Protein AF-A0A7J4UMU3-F1 (afdb_monomer)

Structure (mmCIF, N/CA/C/O backbone):
data_AF-A0A7J4UMU3-F1
#
_entry.id   AF-A0A7J4UMU3-F1
#
loop_
_atom_site.group_PDB
_atom_site.id
_atom_site.type_symbol
_atom_site.label_atom_id
_atom_site.label_alt_id
_atom_site.label_comp_id
_atom_site.label_asym_id
_atom_site.label_entity_id
_atom_site.label_seq_id
_atom_site.pdbx_PDB_ins_code
_atom_site.Cartn_x
_atom_site.Cartn_y
_atom_site.Cartn_z
_atom_site.occupancy
_atom_site.B_iso_or_equiv
_atom_site.auth_seq_id
_atom_site.auth_comp_id
_atom_site.auth_asym_id
_atom_site.auth_atom_id
_atom_site.pdbx_PDB_model_num
ATOM 1 N N . MET A 1 1 ? -19.064 -11.405 24.318 1.00 69.62 1 MET A N 1
ATOM 2 C CA . MET A 1 1 ? -18.378 -10.623 25.372 1.00 69.62 1 MET A CA 1
ATOM 3 C C . MET A 1 1 ? -19.331 -10.319 26.527 1.00 69.62 1 MET A C 1
ATOM 5 O O . MET A 1 1 ? -20.482 -9.971 26.271 1.00 69.62 1 MET A O 1
ATOM 9 N N . LYS A 1 2 ? -18.868 -10.465 27.775 1.00 83.75 2 LYS A N 1
ATOM 10 C CA . LYS A 1 2 ? -19.615 -10.130 29.003 1.00 83.75 2 LYS A CA 1
ATOM 11 C C . LYS A 1 2 ? -19.069 -8.830 29.600 1.00 83.75 2 LYS A C 1
ATOM 13 O O . LYS A 1 2 ? -17.893 -8.526 29.436 1.00 83.75 2 LYS A O 1
ATOM 18 N N . CYS A 1 3 ? -19.920 -8.050 30.262 1.00 80.50 3 CYS A N 1
ATOM 19 C CA . CYS A 1 3 ? -19.491 -6.831 30.944 1.00 80.50 3 CYS A CA 1
ATOM 20 C C . CYS A 1 3 ? -18.560 -7.176 32.122 1.00 80.50 3 CYS A C 1
ATOM 22 O O . CYS A 1 3 ? -18.975 -7.969 32.967 1.00 80.50 3 CYS A O 1
ATOM 24 N N . PRO A 1 4 ? -17.374 -6.553 32.246 1.00 81.81 4 PRO A N 1
ATOM 25 C CA . PRO A 1 4 ? -16.426 -6.862 33.321 1.00 81.81 4 PRO A CA 1
ATOM 26 C C . PRO A 1 4 ? -16.957 -6.504 34.717 1.00 81.81 4 PRO A C 1
ATOM 28 O O . PRO A 1 4 ? -16.519 -7.069 35.705 1.00 81.81 4 PRO A O 1
ATOM 31 N N . THR A 1 5 ? -17.922 -5.583 34.814 1.00 86.12 5 THR A N 1
ATOM 32 C CA . THR A 1 5 ? -18.481 -5.139 36.102 1.00 86.12 5 THR A CA 1
ATOM 33 C C . THR A 1 5 ? -19.654 -5.990 36.588 1.00 86.12 5 THR A C 1
ATOM 35 O O . THR A 1 5 ? -19.890 -6.071 37.783 1.00 86.12 5 THR A O 1
ATOM 38 N N . CYS A 1 6 ? -20.461 -6.557 35.688 1.00 86.81 6 CYS A N 1
ATOM 39 C CA . CYS A 1 6 ? -21.737 -7.176 36.086 1.00 86.81 6 CYS A CA 1
ATOM 40 C C . CYS A 1 6 ? -22.093 -8.453 35.319 1.00 86.81 6 CYS A C 1
ATOM 42 O O . CYS A 1 6 ? -23.231 -8.918 35.399 1.00 86.81 6 CYS A O 1
ATOM 44 N N . SER A 1 7 ? -21.164 -8.970 34.509 1.00 84.00 7 SER A N 1
ATOM 45 C CA . SER A 1 7 ? -21.321 -10.160 33.660 1.00 84.00 7 SER A CA 1
ATOM 46 C C . SER A 1 7 ? -22.496 -10.124 32.668 1.00 84.00 7 SER A C 1
ATOM 48 O O . SER A 1 7 ? -22.764 -11.112 31.984 1.00 84.00 7 SER A O 1
ATOM 50 N N . GLY A 1 8 ? -23.184 -8.984 32.536 1.00 83.25 8 GLY A N 1
ATOM 51 C CA . GLY A 1 8 ? -24.311 -8.789 31.626 1.00 83.25 8 GLY A CA 1
ATOM 52 C C . GLY A 1 8 ? -23.904 -8.756 30.149 1.00 83.25 8 GLY A C 1
ATOM 53 O O . GLY A 1 8 ? -22.738 -8.528 29.811 1.00 83.25 8 GLY A O 1
ATOM 54 N N . LYS A 1 9 ? -24.882 -8.949 29.253 1.00 84.69 9 LYS A N 1
ATOM 55 C CA . LYS A 1 9 ? -24.666 -8.896 27.798 1.00 84.69 9 LYS A CA 1
ATOM 56 C C . LYS A 1 9 ? -24.274 -7.479 27.351 1.00 84.69 9 LYS A C 1
ATOM 58 O O . LYS A 1 9 ? -24.815 -6.475 27.822 1.00 84.69 9 LYS A O 1
ATOM 63 N N . LEU A 1 10 ? -23.318 -7.410 26.429 1.00 83.06 10 LEU A N 1
ATOM 64 C CA . LEU A 1 10 ? -22.851 -6.178 25.797 1.00 83.06 10 LEU A CA 1
ATOM 65 C C . LEU A 1 10 ? -23.506 -6.024 24.417 1.00 83.06 10 LEU A C 1
ATOM 67 O O . LEU A 1 10 ? -23.497 -6.963 23.623 1.00 83.06 10 LEU A O 1
ATOM 71 N N . LYS A 1 11 ? -24.065 -4.842 24.125 1.00 82.62 11 LYS A N 1
ATOM 72 C CA . LYS A 1 11 ? -24.655 -4.494 22.822 1.00 82.62 11 LYS A CA 1
ATOM 73 C C . LYS A 1 11 ? -23.781 -3.449 22.125 1.00 82.62 11 LYS A C 1
ATOM 75 O O . LYS A 1 11 ? -23.462 -2.418 22.720 1.00 82.62 11 LYS A O 1
ATOM 80 N N . LYS A 1 12 ? -23.372 -3.718 20.880 1.00 77.50 12 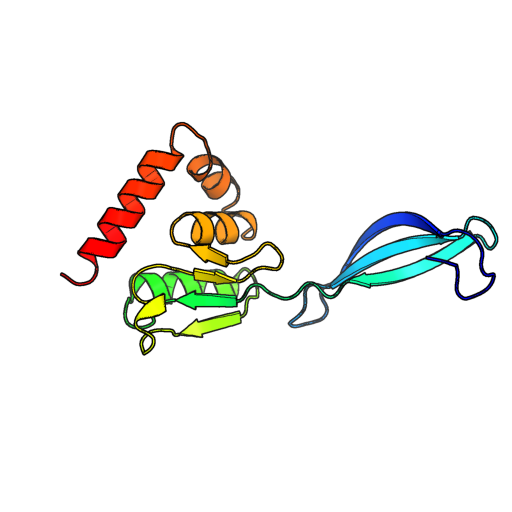LYS A N 1
ATOM 81 C CA . LYS A 1 12 ? -22.538 -2.810 20.072 1.00 77.50 12 LYS A CA 1
ATOM 82 C C . LYS A 1 12 ? -23.287 -1.498 19.834 1.00 77.50 12 LYS A C 1
ATOM 84 O O . LYS A 1 12 ? -24.439 -1.521 19.411 1.00 77.50 12 LYS A O 1
ATOM 89 N N . ARG A 1 13 ? -22.638 -0.373 20.138 1.00 79.25 13 ARG A N 1
ATOM 90 C CA . ARG A 1 13 ? -23.234 0.967 20.054 1.00 79.25 13 ARG A CA 1
ATOM 91 C C . ARG A 1 13 ? -22.664 1.791 18.900 1.00 79.25 13 ARG A C 1
ATOM 93 O O . ARG A 1 13 ? -23.394 2.575 18.314 1.00 79.25 13 ARG A O 1
ATOM 100 N N . GLY A 1 14 ? -21.390 1.595 18.557 1.00 69.50 14 GLY A N 1
ATOM 101 C CA . GLY A 1 14 ? -20.736 2.302 17.453 1.00 69.50 14 GLY A CA 1
ATOM 102 C C . GLY A 1 14 ? -19.217 2.132 17.446 1.00 69.50 14 GLY A C 1
ATOM 103 O O . GLY A 1 14 ? -18.642 1.598 18.399 1.00 69.50 14 GLY A O 1
ATOM 104 N N . VAL A 1 15 ? -18.577 2.588 16.369 1.00 59.81 15 VAL A N 1
ATOM 105 C CA . VAL A 1 15 ? -17.115 2.611 16.197 1.00 59.81 15 VAL A CA 1
ATOM 106 C C . VAL A 1 15 ? -16.630 4.052 16.348 1.00 59.81 15 VAL A C 1
ATOM 108 O O . VAL A 1 15 ? -17.176 4.947 15.708 1.00 59.81 15 VAL A O 1
ATOM 111 N N . ARG A 1 16 ? -15.622 4.283 17.193 1.00 60.41 16 ARG A N 1
ATOM 112 C CA . ARG A 1 16 ? -14.909 5.563 17.313 1.00 60.41 16 ARG A CA 1
ATOM 113 C C . ARG A 1 16 ? -13.460 5.379 16.868 1.00 60.41 16 ARG A C 1
ATOM 115 O O . ARG A 1 16 ? -12.861 4.346 17.149 1.00 60.41 16 ARG A O 1
ATOM 122 N N . TYR A 1 17 ? -12.905 6.360 16.170 1.00 52.84 17 TYR A N 1
ATOM 123 C CA . TYR A 1 17 ? -11.516 6.344 15.709 1.00 52.84 17 TYR A CA 1
ATOM 124 C C . TYR A 1 17 ? -10.666 7.166 16.677 1.00 52.84 17 TYR A C 1
ATOM 126 O O . TYR A 1 17 ? -11.081 8.264 17.040 1.00 52.84 17 TYR A O 1
ATOM 134 N N . SER A 1 18 ? -9.504 6.653 17.084 1.00 50.09 18 SER A N 1
ATOM 135 C CA . SER A 1 18 ? -8.490 7.458 17.767 1.00 50.09 18 SER A CA 1
ATOM 136 C C . SER A 1 18 ? -7.163 7.367 17.030 1.00 50.09 18 SER A C 1
ATOM 138 O O . SER A 1 18 ? -6.739 6.289 16.606 1.00 50.09 18 SER A O 1
ATOM 140 N N . LEU A 1 19 ? -6.510 8.513 16.898 1.00 45.97 19 LEU A N 1
ATOM 141 C CA . LEU A 1 19 ? -5.169 8.648 16.349 1.00 45.97 19 LEU A CA 1
ATOM 142 C C . LEU A 1 19 ? -4.182 8.662 17.521 1.00 45.97 19 LEU A C 1
ATOM 144 O O . LEU A 1 19 ? -3.853 9.723 18.039 1.00 45.97 19 LEU A O 1
ATOM 148 N N . TYR A 1 20 ? -3.734 7.488 17.967 1.00 41.91 20 TYR A N 1
ATOM 149 C CA . TYR A 1 20 ? -2.631 7.375 18.926 1.00 41.91 20 TYR A CA 1
ATOM 150 C C . TYR A 1 20 ? -1.357 6.973 18.171 1.00 41.91 20 TYR A C 1
ATOM 152 O O . TYR A 1 20 ? -1.071 5.789 17.993 1.00 41.91 20 TYR A O 1
ATOM 160 N N . GLY A 1 21 ? -0.590 7.963 17.704 1.00 46.38 21 GLY A N 1
ATOM 161 C CA . GLY A 1 21 ? 0.710 7.740 17.061 1.00 46.38 21 GLY A CA 1
ATOM 162 C C . GLY A 1 21 ? 0.669 6.787 15.856 1.00 46.38 21 GLY A C 1
ATOM 163 O O . GLY A 1 21 ? -0.255 6.827 15.046 1.00 46.38 21 GLY A O 1
ATOM 164 N N . VAL A 1 22 ? 1.688 5.926 15.742 1.00 36.94 22 VAL A N 1
ATOM 165 C CA . VAL A 1 22 ? 1.938 4.993 14.621 1.00 36.94 22 VAL A CA 1
ATOM 166 C C . VAL A 1 22 ? 0.827 3.928 14.451 1.00 36.94 22 VAL A C 1
ATOM 168 O O . VAL A 1 22 ? 0.889 3.128 13.531 1.00 36.94 22 VAL A O 1
ATOM 171 N N . TYR A 1 23 ? -0.223 3.894 15.281 1.00 42.47 23 TYR A N 1
ATOM 172 C CA . TYR A 1 23 ? -1.311 2.914 15.186 1.00 42.47 23 TYR A CA 1
ATOM 173 C C . TYR A 1 23 ? -2.679 3.588 15.000 1.00 42.47 23 TYR A C 1
ATOM 175 O O . TYR A 1 23 ? -3.140 4.365 15.835 1.00 42.47 23 TYR A O 1
ATOM 183 N N . PHE A 1 24 ? -3.386 3.230 13.921 1.00 50.62 24 PHE A N 1
ATOM 184 C CA . PHE A 1 24 ? -4.809 3.552 13.765 1.00 50.62 24 PHE A CA 1
ATOM 185 C C . PHE A 1 24 ? -5.634 2.645 14.693 1.00 50.62 24 PHE A C 1
ATOM 187 O O . PHE A 1 24 ? -5.936 1.498 14.357 1.00 50.62 24 PHE A O 1
ATOM 194 N N . GLY A 1 25 ? -5.997 3.154 15.871 1.00 50.03 25 GLY A N 1
ATOM 195 C CA . GLY A 1 25 ? -6.861 2.455 16.818 1.00 50.03 25 GLY A CA 1
ATOM 196 C C . GLY A 1 25 ? -8.336 2.722 16.525 1.00 50.03 25 GLY A C 1
ATOM 197 O O . GLY A 1 25 ? -8.790 3.867 16.555 1.00 50.03 25 GLY A O 1
ATOM 198 N N . THR A 1 26 ? -9.120 1.672 16.274 1.00 57.84 26 THR A N 1
ATOM 199 C CA . THR A 1 26 ? -10.587 1.774 16.344 1.00 57.84 26 THR A CA 1
ATOM 200 C C . THR A 1 26 ? -11.066 1.265 17.691 1.00 57.84 26 THR A C 1
ATOM 202 O O . THR A 1 26 ? -10.777 0.132 18.071 1.00 57.84 26 THR A O 1
ATOM 205 N N . TYR A 1 27 ? -11.843 2.091 18.381 1.00 64.81 27 TYR A N 1
ATOM 206 C CA . TYR A 1 27 ? -12.523 1.753 19.618 1.00 64.81 27 TYR A CA 1
ATOM 207 C C . TYR A 1 27 ? -13.929 1.291 19.267 1.00 64.81 27 TYR A C 1
ATOM 209 O O . TYR A 1 27 ? -14.764 2.067 18.787 1.00 64.81 27 TYR A O 1
ATOM 217 N N . LEU A 1 28 ? -14.211 0.018 19.513 1.00 73.44 28 LEU A N 1
ATOM 218 C CA . LEU A 1 28 ? -15.582 -0.469 19.507 1.00 73.44 28 LEU A CA 1
ATOM 219 C C . LEU A 1 28 ? -16.212 -0.121 20.851 1.00 73.44 28 LEU A C 1
ATOM 221 O O . LEU A 1 28 ? -15.741 -0.540 21.906 1.00 73.44 28 LEU A O 1
ATOM 225 N N . SER A 1 29 ? -17.276 0.677 20.807 1.00 76.81 29 SER A N 1
ATOM 226 C CA . SER A 1 29 ? -18.052 1.014 21.995 1.00 76.81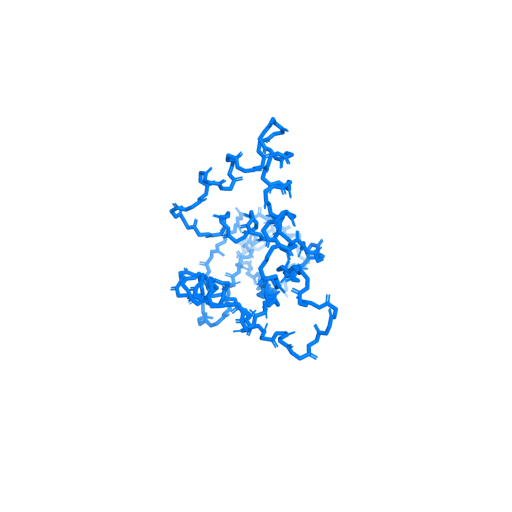 29 SER A CA 1
ATOM 227 C C . SER A 1 29 ? -19.203 0.028 22.160 1.00 76.81 29 SER A C 1
ATOM 229 O O . SER A 1 29 ? -20.022 -0.178 21.255 1.00 76.81 29 SER A O 1
ATOM 231 N N . PHE A 1 30 ? -19.282 -0.569 23.342 1.00 80.06 30 PHE A N 1
ATOM 232 C CA . PHE A 1 30 ? -20.352 -1.471 23.735 1.00 80.06 30 PHE A CA 1
ATOM 233 C C . PHE A 1 30 ? -21.080 -0.905 24.943 1.00 80.06 30 PHE A C 1
ATOM 235 O O . PHE A 1 30 ? -20.455 -0.390 25.863 1.00 80.06 30 PHE A O 1
ATOM 242 N N . LYS A 1 31 ? -22.408 -1.009 24.962 1.00 85.00 31 LYS A N 1
ATOM 243 C CA . LYS A 1 31 ? -23.218 -0.660 26.130 1.00 85.00 31 LYS A CA 1
ATOM 244 C C . LYS A 1 31 ? -23.681 -1.936 26.811 1.00 85.00 31 LYS A C 1
ATOM 246 O O . LYS A 1 31 ? -24.250 -2.812 26.158 1.00 85.00 31 LYS A O 1
ATOM 251 N N . CYS A 1 32 ? -23.464 -2.044 28.116 1.00 82.62 32 CYS A N 1
ATOM 252 C CA . CYS A 1 32 ? -24.042 -3.138 28.883 1.00 82.62 32 CYS A CA 1
ATOM 253 C C . CYS A 1 32 ? -25.558 -2.956 29.003 1.00 82.62 32 CYS A C 1
ATOM 255 O O . CYS A 1 32 ? -26.031 -1.867 29.329 1.00 82.62 32 CYS A O 1
ATOM 257 N N . THR A 1 33 ? -26.324 -4.023 28.775 1.00 86.12 33 THR A N 1
ATOM 258 C CA . THR A 1 33 ? -27.784 -3.994 28.936 1.00 86.12 33 THR A CA 1
ATOM 259 C C . THR A 1 33 ? -28.218 -3.944 30.402 1.00 86.12 33 THR A C 1
ATOM 261 O O . THR A 1 33 ? -29.309 -3.463 30.679 1.00 86.12 33 THR A O 1
ATOM 264 N N . LYS A 1 34 ? -27.360 -4.386 31.336 1.00 88.50 34 LYS A N 1
ATOM 265 C CA . LYS A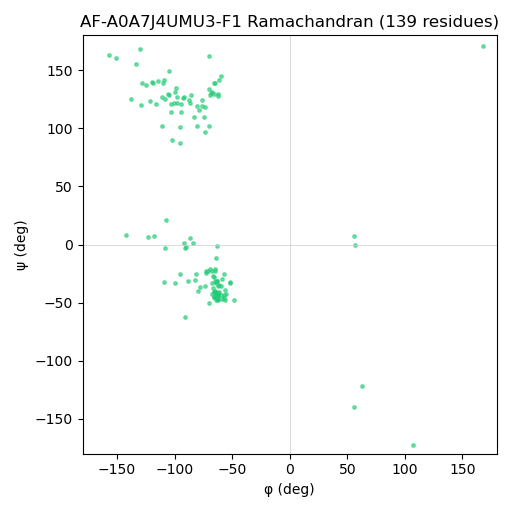 1 34 ? -27.647 -4.436 32.779 1.00 88.50 34 LYS A CA 1
ATOM 266 C C . LYS A 1 34 ? -27.217 -3.156 33.503 1.00 88.50 34 LYS A C 1
ATOM 268 O O . LYS A 1 34 ? -28.057 -2.426 34.004 1.00 88.50 34 LYS A O 1
ATOM 273 N N . CYS A 1 35 ? -25.922 -2.832 33.508 1.00 88.38 35 CYS A N 1
ATOM 274 C CA . CYS A 1 35 ? -25.401 -1.670 34.247 1.00 88.38 35 CYS A CA 1
ATOM 275 C C . CYS A 1 35 ? -25.336 -0.368 33.429 1.00 88.38 35 CYS A C 1
ATOM 277 O O . CYS A 1 35 ? -24.837 0.637 33.925 1.00 88.38 35 CYS A O 1
ATOM 279 N N . LYS A 1 36 ? -25.762 -0.381 32.156 1.00 84.94 36 LYS A N 1
ATOM 280 C CA . LYS A 1 36 ? -25.714 0.754 31.209 1.00 84.94 36 LYS A CA 1
ATOM 281 C C . LYS A 1 36 ? -24.324 1.382 30.966 1.00 84.94 36 LYS A C 1
ATOM 283 O O . LYS A 1 36 ? -24.240 2.273 30.118 1.00 84.94 36 LYS A O 1
ATOM 288 N N . LYS A 1 37 ? -23.247 0.899 31.611 1.00 85.00 37 LYS A N 1
ATOM 289 C CA . LYS A 1 37 ? -21.862 1.346 31.385 1.00 85.00 37 LYS A CA 1
ATOM 290 C C . LYS A 1 37 ? -21.435 1.117 29.936 1.00 85.00 37 LYS A C 1
ATOM 292 O O . LYS A 1 37 ? -21.837 0.136 29.301 1.00 85.00 37 LYS A O 1
ATOM 297 N N . ILE A 1 38 ? -20.616 2.038 29.434 1.00 80.44 38 ILE A N 1
ATOM 298 C CA . ILE A 1 38 ? -19.962 1.931 28.132 1.00 80.44 38 ILE A CA 1
ATOM 299 C C . ILE A 1 38 ? -18.598 1.282 28.356 1.00 80.44 38 ILE A C 1
ATOM 301 O O . ILE A 1 38 ? -17.819 1.750 29.181 1.00 80.44 38 ILE A O 1
ATOM 305 N N . THR A 1 39 ? -18.324 0.201 27.637 1.00 78.06 39 THR A N 1
ATOM 306 C CA . THR A 1 39 ? -17.014 -0.451 27.598 1.00 78.06 39 THR A CA 1
ATOM 307 C C . THR A 1 39 ? -16.404 -0.206 26.227 1.00 78.06 39 THR A C 1
ATOM 309 O O . THR A 1 39 ? -17.111 -0.255 25.215 1.00 78.06 39 THR A O 1
ATOM 312 N N . PHE A 1 40 ? -15.107 0.074 26.201 1.00 73.00 40 PHE A N 1
ATOM 313 C CA . PHE A 1 40 ? -14.353 0.279 24.975 1.00 73.00 40 PHE A CA 1
ATOM 314 C C . PHE A 1 40 ? -13.432 -0.913 24.761 1.00 73.00 40 PHE A C 1
ATOM 316 O O . PHE A 1 40 ? -12.653 -1.261 25.643 1.00 73.00 40 PHE A O 1
ATOM 323 N N . GLU A 1 41 ? -13.544 -1.541 23.601 1.00 71.75 41 GLU A N 1
ATOM 324 C CA . GLU A 1 41 ? -12.604 -2.563 23.165 1.00 71.75 41 GLU A CA 1
ATOM 325 C C . GLU A 1 41 ? -11.624 -1.925 22.182 1.00 71.75 41 GLU A C 1
ATOM 327 O O . GLU A 1 41 ? -12.033 -1.365 21.156 1.00 71.75 41 GLU A O 1
ATOM 332 N N . ASN A 1 42 ? -10.336 -1.994 22.519 1.00 63.81 42 ASN A N 1
ATOM 333 C CA . ASN A 1 42 ? -9.255 -1.606 21.626 1.00 63.81 42 ASN A CA 1
ATOM 334 C C . ASN A 1 42 ? -9.094 -2.679 20.560 1.00 63.81 42 ASN A C 1
ATOM 336 O O . ASN A 1 42 ? -8.600 -3.766 20.848 1.00 63.81 42 ASN A O 1
ATOM 340 N N . LYS A 1 43 ? -9.465 -2.362 19.320 1.00 59.94 43 LYS A N 1
ATOM 341 C CA . LYS A 1 43 ? -9.060 -3.174 18.180 1.00 59.94 43 LYS A CA 1
ATOM 342 C C . LYS A 1 43 ? -7.809 -2.545 17.577 1.00 59.94 43 LYS A C 1
ATOM 344 O O . LYS A 1 43 ? -7.896 -1.536 16.873 1.00 59.94 43 LYS A O 1
ATOM 349 N N . THR A 1 44 ? -6.652 -3.120 17.891 1.00 56.88 44 THR A N 1
ATOM 350 C CA . THR A 1 44 ? -5.388 -2.810 17.223 1.00 56.88 44 THR A CA 1
ATOM 351 C C . THR A 1 44 ? -5.462 -3.365 15.806 1.00 56.88 44 THR A C 1
ATOM 353 O O . THR A 1 44 ? -5.354 -4.569 15.593 1.00 56.88 44 THR A O 1
ATOM 356 N N . MET A 1 45 ? -5.710 -2.496 14.825 1.00 60.28 45 MET A N 1
ATOM 357 C CA . MET A 1 45 ? -5.573 -2.899 13.428 1.00 60.28 45 MET A CA 1
ATOM 358 C C . MET A 1 45 ? -4.085 -2.946 13.100 1.00 60.28 45 MET A C 1
ATOM 360 O O . MET A 1 45 ? -3.379 -1.951 13.299 1.00 60.28 45 MET A O 1
ATOM 364 N N . LYS A 1 46 ? -3.597 -4.089 12.611 1.00 67.19 46 LYS A N 1
ATOM 365 C CA . LYS A 1 46 ? -2.226 -4.156 12.096 1.00 67.19 46 LYS A CA 1
ATOM 366 C C . LYS A 1 46 ? -2.127 -3.204 10.908 1.00 67.19 46 LYS A C 1
ATOM 368 O O . LYS A 1 46 ? -2.963 -3.229 10.001 1.00 67.19 46 LYS A O 1
ATOM 373 N N . GLN A 1 47 ? -1.112 -2.343 10.921 1.00 72.62 47 GLN A N 1
ATOM 374 C CA . GLN A 1 47 ? -0.823 -1.515 9.759 1.00 72.62 47 GLN A CA 1
ATOM 375 C C . GLN A 1 47 ? -0.483 -2.418 8.572 1.00 72.62 47 GLN A C 1
ATOM 377 O O . GLN A 1 47 ? 0.178 -3.440 8.763 1.00 72.62 47 GLN A O 1
ATOM 382 N N . PRO A 1 48 ? -0.924 -2.066 7.357 1.00 86.25 48 PRO A N 1
ATOM 383 C CA . PRO A 1 48 ? -0.533 -2.818 6.182 1.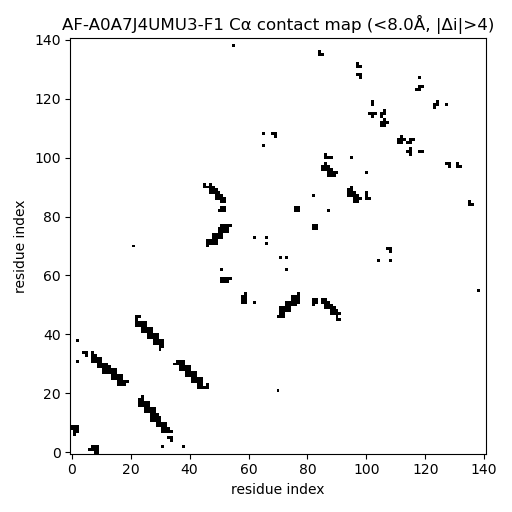00 86.25 48 PRO A CA 1
ATOM 384 C C . PRO A 1 48 ? 0.979 -2.684 5.959 1.00 86.25 48 PRO A C 1
ATOM 386 O O . PRO A 1 48 ? 1.528 -1.587 6.092 1.00 86.25 48 PRO A O 1
ATOM 389 N N . THR A 1 49 ? 1.633 -3.784 5.593 1.00 89.31 49 THR A N 1
ATOM 390 C CA . THR A 1 49 ? 3.048 -3.782 5.204 1.00 89.31 49 THR A CA 1
ATOM 391 C C . THR A 1 49 ? 3.138 -3.745 3.690 1.00 89.31 49 THR A C 1
ATOM 393 O O . THR A 1 49 ? 2.600 -4.616 3.012 1.00 89.31 49 THR A O 1
ATOM 396 N N . VAL A 1 50 ? 3.795 -2.729 3.147 1.00 90.19 50 VAL A N 1
ATOM 397 C CA . VAL A 1 50 ? 3.991 -2.519 1.715 1.00 90.19 50 VAL A CA 1
ATOM 398 C C . VAL A 1 50 ? 5.416 -2.915 1.356 1.00 90.19 50 VAL A C 1
ATOM 400 O O . VAL A 1 50 ? 6.365 -2.249 1.765 1.00 90.19 50 VAL A O 1
ATOM 403 N N . TYR A 1 51 ? 5.556 -3.967 0.560 1.00 90.44 51 TYR A N 1
ATOM 404 C CA . TYR A 1 51 ? 6.819 -4.387 -0.032 1.00 90.44 51 TYR A CA 1
ATOM 405 C C . TYR A 1 51 ? 6.929 -3.782 -1.426 1.00 90.44 51 TYR A C 1
ATOM 407 O O . TYR A 1 51 ? 6.064 -4.006 -2.283 1.00 90.44 51 TYR A O 1
ATOM 415 N N . TYR A 1 52 ? 7.974 -2.994 -1.640 1.00 88.25 52 TYR A N 1
ATOM 416 C CA . TYR A 1 52 ? 8.227 -2.306 -2.899 1.00 88.25 52 TYR A CA 1
ATOM 417 C C . TYR A 1 52 ? 9.683 -2.471 -3.316 1.00 88.25 52 TYR A C 1
ATOM 419 O O . TYR A 1 52 ? 10.566 -2.663 -2.486 1.00 88.25 52 TYR A O 1
ATOM 427 N N . ASP A 1 53 ? 9.937 -2.365 -4.615 1.00 87.38 53 ASP A N 1
ATOM 428 C CA . ASP A 1 53 ? 11.297 -2.358 -5.133 1.00 87.38 53 ASP A CA 1
ATOM 429 C C . ASP A 1 53 ? 11.901 -0.951 -5.035 1.00 87.38 53 ASP A C 1
ATOM 431 O O . ASP A 1 53 ? 11.490 -0.042 -5.764 1.00 87.38 53 ASP A O 1
ATOM 435 N N . GLY A 1 54 ? 12.876 -0.777 -4.141 1.00 82.88 54 GLY A N 1
ATOM 436 C CA . GLY A 1 54 ? 13.620 0.465 -3.957 1.00 82.88 54 GLY A CA 1
ATOM 437 C C . GLY A 1 54 ? 14.470 0.874 -5.160 1.00 82.88 54 GLY A C 1
ATOM 438 O O . GLY A 1 54 ? 14.743 2.063 -5.316 1.00 82.88 54 GLY A O 1
ATOM 439 N N . THR A 1 55 ? 14.825 -0.059 -6.054 1.00 84.38 55 THR A N 1
ATOM 440 C CA . THR A 1 55 ? 15.582 0.263 -7.280 1.00 84.38 55 THR A CA 1
ATOM 441 C C . THR A 1 55 ? 14.729 0.999 -8.317 1.00 84.38 55 THR A C 1
ATOM 443 O O . THR A 1 55 ? 15.241 1.772 -9.123 1.00 84.38 55 THR A O 1
ATOM 446 N N . CYS A 1 56 ? 13.403 0.828 -8.268 1.00 84.62 56 CYS A N 1
ATOM 447 C CA . CYS A 1 56 ? 12.466 1.538 -9.131 1.00 84.62 56 CYS A CA 1
ATOM 448 C C . CYS A 1 56 ? 12.202 2.946 -8.577 1.00 84.62 56 CYS A C 1
ATOM 450 O O . CYS A 1 56 ? 11.388 3.121 -7.668 1.00 84.62 56 CYS A O 1
ATOM 452 N N . THR A 1 57 ? 12.829 3.968 -9.165 1.00 82.75 57 THR A N 1
ATOM 453 C CA . THR A 1 57 ? 12.693 5.382 -8.754 1.00 82.75 57 THR A CA 1
ATOM 454 C C . THR A 1 57 ? 11.243 5.873 -8.758 1.00 82.75 57 THR A C 1
ATOM 456 O O . THR A 1 57 ? 10.816 6.580 -7.840 1.00 82.75 57 THR A O 1
ATOM 459 N N . MET A 1 58 ? 10.448 5.462 -9.752 1.00 83.06 58 MET A N 1
ATOM 460 C CA . MET A 1 58 ? 9.021 5.793 -9.819 1.00 83.06 58 MET A CA 1
ATOM 461 C C . MET A 1 58 ? 8.229 5.148 -8.678 1.00 83.06 58 MET A C 1
ATOM 463 O O . MET A 1 58 ? 7.360 5.786 -8.078 1.00 83.06 58 MET A O 1
ATOM 467 N N . CYS A 1 59 ? 8.541 3.892 -8.360 1.00 82.12 59 CYS A N 1
ATOM 468 C CA . CYS A 1 59 ? 7.865 3.122 -7.327 1.00 82.12 59 CYS A CA 1
ATOM 469 C C . CYS A 1 59 ? 8.206 3.674 -5.937 1.00 82.12 59 CYS A C 1
ATOM 471 O O . CYS A 1 59 ? 7.301 3.984 -5.161 1.00 82.12 59 CYS A O 1
ATOM 473 N N . SER A 1 60 ? 9.493 3.870 -5.642 1.00 86.00 60 SER A N 1
ATOM 474 C CA . SER A 1 60 ? 9.968 4.394 -4.358 1.00 86.00 60 SER A CA 1
ATOM 475 C C . SER A 1 60 ? 9.450 5.810 -4.092 1.00 86.00 60 SER A C 1
ATOM 477 O O . SER A 1 60 ? 8.945 6.092 -3.002 1.00 86.00 60 SER A O 1
ATOM 479 N N . SER A 1 61 ? 9.445 6.677 -5.109 1.00 87.12 61 SER A N 1
ATOM 480 C CA . SER A 1 61 ? 8.877 8.029 -5.015 1.00 87.12 61 SER A CA 1
ATOM 481 C C . SER A 1 61 ? 7.373 8.015 -4.732 1.00 87.12 61 SER A C 1
ATOM 483 O O . SER A 1 61 ? 6.891 8.773 -3.884 1.00 87.12 61 SER A O 1
ATOM 485 N N . ALA A 1 62 ? 6.618 7.142 -5.408 1.00 86.69 62 ALA A N 1
ATOM 486 C CA . ALA A 1 62 ? 5.182 6.998 -5.185 1.00 86.69 62 ALA A CA 1
ATOM 487 C C . ALA A 1 62 ? 4.879 6.499 -3.766 1.00 86.69 62 ALA A C 1
ATOM 489 O O . ALA A 1 62 ? 4.063 7.105 -3.071 1.00 86.69 62 ALA A O 1
ATOM 490 N N . ILE A 1 63 ? 5.573 5.453 -3.307 1.00 88.62 63 ILE A N 1
ATOM 491 C CA . ILE A 1 63 ? 5.396 4.891 -1.963 1.00 88.62 63 ILE A CA 1
ATOM 492 C C . ILE A 1 63 ? 5.771 5.904 -0.884 1.00 88.62 63 ILE A C 1
ATOM 494 O O . ILE A 1 63 ? 4.987 6.100 0.045 1.00 88.62 63 ILE A O 1
ATOM 498 N N . ARG A 1 64 ? 6.879 6.639 -1.039 1.00 87.81 64 ARG A N 1
ATOM 499 C CA . ARG A 1 64 ? 7.245 7.731 -0.125 1.00 87.81 64 ARG A CA 1
ATOM 500 C C . ARG A 1 64 ? 6.142 8.788 -0.048 1.00 87.81 64 ARG A C 1
ATOM 502 O O . ARG A 1 64 ? 5.741 9.179 1.044 1.00 87.81 64 ARG A O 1
ATOM 509 N N . LYS A 1 65 ? 5.595 9.206 -1.195 1.00 88.06 65 LYS A N 1
ATOM 510 C CA . LYS A 1 65 ? 4.491 10.181 -1.272 1.00 88.06 65 LYS A CA 1
ATOM 511 C C . LYS A 1 65 ? 3.174 9.653 -0.698 1.00 88.06 65 LYS A C 1
ATOM 513 O O . LYS A 1 65 ? 2.319 10.443 -0.303 1.00 88.06 65 LYS A O 1
ATOM 518 N N . TYR A 1 66 ? 2.959 8.343 -0.703 1.00 88.50 66 TYR A N 1
ATOM 519 C CA . TYR A 1 66 ? 1.783 7.740 -0.085 1.00 88.50 66 TYR A CA 1
ATOM 520 C C . TYR A 1 66 ? 1.955 7.616 1.426 1.00 88.50 66 TYR A C 1
ATOM 522 O O . TYR A 1 66 ? 1.012 7.932 2.145 1.00 88.50 66 TYR A O 1
ATOM 530 N N . ASN A 1 67 ? 3.150 7.257 1.902 1.00 86.38 67 ASN A N 1
ATOM 531 C CA . ASN A 1 67 ? 3.433 7.100 3.329 1.00 86.38 67 ASN A CA 1
ATOM 532 C C . ASN A 1 67 ? 3.338 8.431 4.098 1.00 86.38 67 ASN A C 1
ATOM 534 O O . ASN A 1 67 ? 2.963 8.460 5.263 1.00 86.38 67 ASN A O 1
ATOM 538 N N . THR A 1 68 ? 3.585 9.568 3.433 1.00 84.00 68 THR A N 1
ATOM 539 C CA . THR A 1 68 ? 3.340 10.893 4.035 1.00 84.00 68 THR A CA 1
ATOM 540 C C . THR A 1 68 ? 1.855 11.216 4.218 1.00 84.00 68 THR A C 1
ATOM 542 O O . THR A 1 68 ? 1.515 12.091 5.008 1.00 84.00 68 THR A O 1
ATOM 545 N N . LYS A 1 69 ? 0.958 10.546 3.483 1.00 84.50 69 LYS A N 1
ATOM 546 C CA . LYS A 1 69 ? -0.496 10.781 3.539 1.00 84.50 69 LYS A CA 1
ATOM 547 C C . LYS A 1 69 ? -1.227 9.771 4.407 1.00 84.50 69 LYS A C 1
ATOM 549 O O . LYS A 1 69 ? -2.266 10.097 4.973 1.00 84.50 69 LYS A O 1
ATOM 554 N N . ILE A 1 70 ? -0.736 8.539 4.433 1.00 82.50 70 ILE A N 1
ATOM 555 C CA . ILE A 1 70 ? -1.296 7.437 5.205 1.00 82.50 70 ILE A CA 1
ATOM 556 C C . ILE A 1 70 ? -0.139 6.661 5.841 1.00 82.50 70 ILE A C 1
ATOM 558 O O . ILE A 1 70 ? 0.739 6.223 5.105 1.00 82.50 70 ILE A O 1
ATOM 562 N N . PRO A 1 71 ? -0.122 6.462 7.167 1.00 78.62 71 PRO A N 1
ATOM 563 C CA . PRO A 1 71 ? 0.928 5.674 7.795 1.00 78.62 71 PRO A CA 1
ATOM 564 C C . PRO A 1 71 ? 0.779 4.195 7.410 1.00 78.62 71 PRO A C 1
ATOM 566 O O . PRO A 1 71 ? -0.309 3.617 7.520 1.00 78.62 71 PRO A O 1
ATOM 569 N N . PHE A 1 72 ? 1.866 3.596 6.928 1.00 84.69 72 PHE A N 1
ATOM 570 C CA . PHE A 1 72 ? 2.004 2.156 6.717 1.00 84.69 72 PHE A CA 1
ATOM 571 C C . PHE A 1 72 ? 3.471 1.729 6.853 1.00 84.69 72 PHE A C 1
ATOM 573 O O . PHE A 1 72 ? 4.387 2.543 6.726 1.00 84.69 72 PHE A O 1
ATOM 580 N N . ALA A 1 73 ? 3.715 0.438 7.087 1.00 86.00 73 ALA A N 1
ATOM 581 C CA . ALA A 1 73 ? 5.076 -0.091 7.133 1.00 86.00 73 ALA A CA 1
ATOM 582 C C . ALA A 1 73 ? 5.595 -0.273 5.699 1.00 86.00 73 ALA A C 1
ATOM 584 O O . ALA A 1 73 ? 5.031 -1.054 4.942 1.00 86.00 73 ALA A O 1
ATOM 585 N N . ALA A 1 74 ? 6.637 0.456 5.300 1.00 87.19 74 ALA A N 1
ATOM 586 C CA . ALA A 1 74 ? 7.237 0.344 3.970 1.00 87.19 74 ALA A CA 1
ATOM 587 C C . ALA A 1 74 ? 8.544 -0.457 4.052 1.00 87.19 74 ALA A C 1
ATOM 589 O O . ALA A 1 74 ? 9.466 -0.054 4.756 1.00 87.19 74 ALA A O 1
ATOM 590 N N . VAL A 1 75 ? 8.627 -1.570 3.325 1.00 88.50 75 VAL A N 1
ATOM 591 C CA . VAL A 1 75 ? 9.791 -2.464 3.298 1.00 88.50 75 VAL A CA 1
ATOM 592 C C . VAL A 1 75 ? 10.384 -2.458 1.896 1.00 88.50 75 VAL A C 1
ATOM 594 O O . VAL A 1 75 ? 9.700 -2.805 0.930 1.00 88.50 75 VAL A O 1
ATOM 597 N N . ASP A 1 76 ? 11.654 -2.066 1.787 1.00 87.00 76 ASP A N 1
ATOM 598 C CA . ASP A 1 76 ? 12.395 -2.206 0.536 1.00 87.00 76 ASP A CA 1
ATOM 599 C C . ASP A 1 76 ? 12.738 -3.681 0.312 1.00 87.00 76 ASP A C 1
ATOM 601 O O . ASP A 1 76 ? 13.440 -4.315 1.101 1.00 87.00 76 ASP A O 1
ATOM 605 N N . SER A 1 77 ? 12.217 -4.225 -0.780 1.00 84.81 77 SER A N 1
ATOM 606 C CA . SER A 1 77 ? 12.420 -5.600 -1.203 1.00 84.81 77 SER A CA 1
ATOM 607 C C . SER A 1 77 ? 13.339 -5.713 -2.423 1.00 84.81 77 SER A C 1
ATOM 609 O O . SER A 1 77 ? 13.306 -6.724 -3.122 1.00 84.81 77 SER A O 1
ATOM 611 N N . SER A 1 78 ? 14.167 -4.697 -2.682 1.00 80.62 78 SER A N 1
ATOM 612 C CA . SER A 1 78 ? 15.174 -4.662 -3.751 1.00 80.62 78 SER A CA 1
ATOM 613 C C . SER A 1 78 ? 16.106 -5.876 -3.751 1.00 80.62 78 SER A C 1
ATOM 615 O O . SER A 1 78 ? 16.506 -6.336 -4.813 1.00 80.62 78 SER A O 1
ATOM 617 N N . LYS A 1 79 ? 16.406 -6.449 -2.581 1.00 79.12 79 LYS A N 1
ATOM 618 C CA . LYS A 1 79 ? 17.243 -7.656 -2.427 1.00 79.12 79 LYS A CA 1
ATOM 619 C C . LYS A 1 79 ? 16.455 -8.973 -2.459 1.00 79.12 79 LYS A C 1
ATOM 621 O O . LYS A 1 79 ? 17.043 -10.045 -2.368 1.00 79.12 79 LYS A O 1
ATOM 626 N N . MET A 1 80 ? 15.127 -8.917 -2.568 1.00 79.94 80 MET A N 1
ATOM 627 C CA . MET A 1 80 ? 14.245 -10.084 -2.506 1.00 79.94 80 MET A CA 1
ATOM 628 C C . MET A 1 80 ? 13.625 -10.356 -3.878 1.00 79.94 80 MET A C 1
ATOM 630 O O . MET A 1 80 ? 12.631 -9.736 -4.261 1.00 79.94 80 MET A O 1
ATOM 634 N N . THR A 1 81 ? 14.153 -11.347 -4.595 1.00 73.56 81 THR A N 1
ATOM 635 C CA . THR A 1 81 ? 13.694 -11.734 -5.946 1.00 73.56 81 THR A CA 1
ATOM 636 C C . THR A 1 81 ? 12.185 -11.985 -6.035 1.00 73.56 81 THR A C 1
ATOM 638 O O . THR A 1 81 ? 11.548 -11.662 -7.040 1.00 73.56 81 THR A O 1
ATOM 641 N N . LYS A 1 82 ? 11.581 -12.496 -4.954 1.00 71.88 82 LYS A N 1
ATOM 642 C CA . LYS A 1 82 ? 10.139 -12.760 -4.845 1.00 71.88 82 LYS A CA 1
ATOM 643 C C . LYS A 1 82 ? 9.270 -11.501 -4.974 1.00 71.88 82 LYS A C 1
ATOM 645 O O . LYS A 1 82 ? 8.187 -11.575 -5.545 1.00 71.88 82 LYS A O 1
ATOM 650 N N . TYR A 1 83 ? 9.737 -10.356 -4.480 1.00 73.81 83 TYR A N 1
ATOM 651 C CA . TYR A 1 83 ? 8.944 -9.124 -4.378 1.00 73.81 83 TYR A CA 1
ATOM 652 C C . TYR A 1 83 ? 9.365 -8.041 -5.371 1.00 73.81 83 TYR A C 1
ATOM 654 O O . TYR A 1 83 ? 8.708 -7.012 -5.475 1.00 73.81 83 TYR A O 1
ATOM 662 N N . GLN A 1 84 ? 10.410 -8.283 -6.163 1.00 73.69 84 GLN A N 1
ATOM 663 C CA . GLN A 1 84 ? 10.809 -7.357 -7.215 1.00 73.69 84 GLN A CA 1
ATOM 664 C C . GLN A 1 84 ? 9.725 -7.248 -8.299 1.00 73.69 84 GLN A C 1
ATOM 666 O O . GLN A 1 84 ? 9.422 -6.161 -8.763 1.00 73.69 84 GLN A O 1
ATOM 671 N N . LYS A 1 85 ? 9.062 -8.331 -8.713 1.00 77.75 85 LYS A N 1
ATOM 672 C CA . LYS A 1 85 ? 8.210 -8.297 -9.923 1.00 77.75 85 LYS A CA 1
ATOM 673 C C . LYS A 1 85 ? 6.951 -7.424 -9.818 1.00 77.75 85 LYS A C 1
ATOM 675 O O . LYS A 1 85 ? 6.431 -7.007 -10.847 1.00 77.75 85 LYS A O 1
ATOM 680 N N . ALA A 1 86 ? 6.455 -7.152 -8.613 1.00 84.19 86 ALA A N 1
ATOM 681 C CA . ALA A 1 86 ? 5.243 -6.367 -8.407 1.00 84.19 86 ALA A CA 1
ATOM 682 C C . ALA A 1 86 ? 5.214 -5.739 -7.010 1.00 84.19 86 ALA A C 1
ATOM 684 O O . ALA A 1 86 ? 5.903 -6.180 -6.097 1.00 84.19 86 ALA A O 1
ATOM 685 N N . LEU A 1 87 ? 4.358 -4.738 -6.828 1.00 88.00 87 LEU A N 1
ATOM 686 C CA . LEU A 1 87 ? 4.045 -4.174 -5.521 1.00 88.00 87 LEU A CA 1
ATOM 687 C C . LEU A 1 87 ? 3.267 -5.206 -4.701 1.00 88.00 87 LEU A C 1
ATOM 689 O O . LEU A 1 87 ? 2.268 -5.730 -5.195 1.00 88.00 87 LEU A O 1
ATOM 693 N N . HIS A 1 88 ? 3.680 -5.463 -3.463 1.00 90.38 88 HIS A N 1
ATOM 694 C CA . HIS A 1 88 ? 2.948 -6.357 -2.568 1.00 90.38 88 HIS A CA 1
ATOM 695 C C . HIS A 1 88 ? 2.502 -5.604 -1.324 1.00 90.38 88 HIS A C 1
ATOM 697 O O . HIS A 1 88 ? 3.237 -4.783 -0.782 1.00 90.38 88 HIS A O 1
ATOM 703 N N . ILE A 1 89 ? 1.286 -5.883 -0.867 1.00 90.31 89 ILE A N 1
ATOM 704 C CA . ILE A 1 89 ? 0.771 -5.347 0.388 1.00 90.31 89 ILE A CA 1
ATOM 705 C C . ILE A 1 89 ? 0.218 -6.488 1.211 1.00 90.31 89 ILE A C 1
ATOM 707 O O . ILE A 1 89 ? -0.726 -7.161 0.801 1.00 90.31 89 ILE A O 1
ATOM 711 N N . GLU A 1 90 ? 0.782 -6.671 2.390 1.00 88.88 90 GLU A N 1
ATOM 712 C CA . GLU A 1 90 ? 0.254 -7.562 3.402 1.00 88.88 90 GLU A CA 1
ATOM 713 C C . GLU A 1 90 ? -0.763 -6.805 4.259 1.00 88.88 90 GLU A C 1
ATOM 715 O O . GLU A 1 90 ? -0.488 -5.736 4.805 1.00 88.88 90 GLU A O 1
ATOM 720 N N . THR A 1 91 ? -1.976 -7.344 4.333 1.00 85.69 91 THR A N 1
ATOM 721 C CA . THR A 1 91 ? -3.086 -6.794 5.118 1.00 85.69 91 THR A CA 1
ATOM 722 C C . THR A 1 91 ? -3.691 -7.893 5.987 1.00 85.69 91 THR A C 1
ATOM 724 O O . THR A 1 91 ? -3.466 -9.072 5.732 1.00 85.69 91 THR A O 1
ATOM 727 N N . GLU A 1 92 ? -4.555 -7.537 6.942 1.00 79.56 92 GLU A N 1
ATOM 728 C CA . GLU A 1 92 ? -5.347 -8.527 7.700 1.00 79.56 92 GLU A CA 1
ATOM 729 C C . GLU A 1 92 ? -6.207 -9.430 6.795 1.00 79.56 92 GLU A C 1
ATOM 731 O O . GLU A 1 92 ? -6.527 -10.552 7.165 1.00 79.56 92 GLU A O 1
ATOM 736 N N . SER A 1 93 ? -6.568 -8.950 5.598 1.00 77.81 93 SER A N 1
ATOM 737 C CA . SER A 1 93 ? -7.337 -9.709 4.602 1.00 77.81 93 SER A CA 1
ATOM 738 C C . SER A 1 93 ? -6.488 -10.623 3.708 1.00 77.81 93 SER A C 1
ATOM 740 O O . SER A 1 93 ? -7.028 -11.252 2.803 1.00 77.81 93 SER A O 1
ATOM 742 N N . GLY A 1 94 ? -5.171 -10.667 3.924 1.00 86.31 94 GLY A N 1
ATOM 743 C CA . GLY A 1 94 ? -4.212 -11.389 3.091 1.00 86.31 94 GLY A CA 1
ATOM 744 C C . GLY A 1 94 ? -3.341 -10.473 2.229 1.00 86.31 94 GLY A C 1
ATOM 745 O O . GLY A 1 94 ? -3.353 -9.241 2.362 1.00 86.31 94 GLY A O 1
ATOM 746 N N . MET A 1 95 ? -2.559 -11.097 1.348 1.00 88.62 95 MET A N 1
ATOM 747 C CA . MET A 1 95 ? -1.599 -10.427 0.473 1.00 88.62 95 MET A CA 1
ATOM 748 C C . MET A 1 95 ? -2.271 -9.943 -0.819 1.00 88.62 95 MET A C 1
ATOM 750 O O . MET A 1 95 ? -2.942 -10.705 -1.510 1.00 88.62 95 MET A O 1
ATOM 754 N N . LYS A 1 96 ? -2.076 -8.667 -1.156 1.00 91.44 96 LYS A N 1
ATOM 755 C CA . LYS A 1 96 ? -2.519 -8.044 -2.411 1.00 91.44 96 LYS A CA 1
ATOM 756 C C . LYS A 1 96 ? -1.313 -7.749 -3.289 1.00 91.44 96 LYS A C 1
ATOM 758 O O . LYS A 1 96 ? -0.281 -7.329 -2.773 1.00 91.44 96 LYS A O 1
ATOM 763 N N . ILE A 1 97 ? -1.453 -7.944 -4.600 1.00 90.69 97 ILE A N 1
ATOM 764 C CA . ILE A 1 97 ? -0.336 -7.878 -5.550 1.00 90.69 97 ILE A CA 1
ATOM 765 C C . ILE A 1 97 ? -0.680 -6.926 -6.701 1.00 90.69 97 ILE A C 1
ATOM 767 O O . ILE A 1 97 ? -1.805 -6.900 -7.198 1.00 90.69 97 ILE A O 1
ATOM 771 N N . GLY A 1 98 ? 0.294 -6.127 -7.126 1.00 90.31 98 GLY A N 1
ATOM 772 C CA . GLY A 1 98 ? 0.218 -5.274 -8.307 1.00 90.31 98 GLY A CA 1
ATOM 773 C C . GLY A 1 98 ? -0.862 -4.195 -8.231 1.00 90.31 98 GLY A C 1
ATOM 774 O O . GLY A 1 98 ? -0.861 -3.361 -7.322 1.00 90.31 98 GLY A O 1
ATOM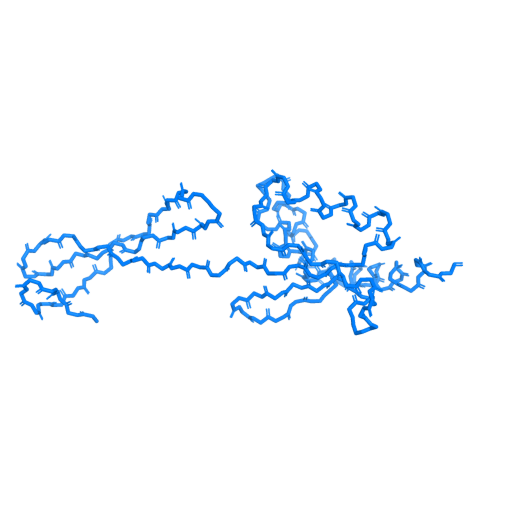 775 N N . ILE A 1 99 ? -1.791 -4.195 -9.193 1.00 91.25 99 ILE A N 1
ATOM 776 C CA . ILE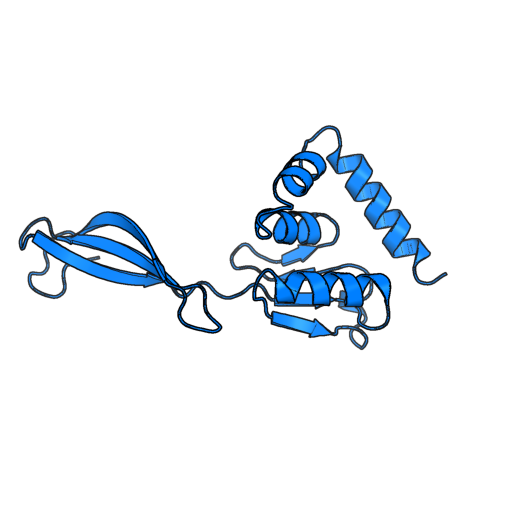 A 1 99 ? -2.869 -3.199 -9.239 1.00 91.25 99 ILE A CA 1
ATOM 777 C C . ILE A 1 99 ? -3.805 -3.301 -8.029 1.00 91.25 99 ILE A C 1
ATOM 779 O O . ILE A 1 99 ? -4.259 -2.277 -7.525 1.00 91.25 99 ILE A O 1
ATOM 783 N N . ASP A 1 100 ? -4.027 -4.500 -7.487 1.00 90.19 100 ASP A N 1
ATOM 784 C CA . ASP A 1 100 ? -4.888 -4.684 -6.314 1.00 90.19 100 ASP A CA 1
ATOM 785 C C . ASP A 1 100 ? -4.270 -4.052 -5.057 1.00 90.19 100 ASP A C 1
ATOM 787 O O . ASP A 1 100 ? -4.981 -3.516 -4.199 1.00 90.19 100 ASP A O 1
ATOM 791 N N . ALA A 1 101 ? -2.936 -4.061 -4.966 1.00 91.19 101 ALA A N 1
ATOM 792 C CA . ALA A 1 101 ? -2.187 -3.339 -3.944 1.00 91.19 101 ALA A CA 1
ATOM 793 C C . ALA A 1 101 ? -2.336 -1.813 -4.108 1.00 91.19 101 ALA A C 1
ATOM 795 O O . ALA A 1 101 ? -2.627 -1.106 -3.140 1.00 91.19 101 ALA A O 1
ATOM 796 N N . LEU A 1 102 ? -2.222 -1.293 -5.334 1.00 90.38 102 LEU A N 1
ATOM 797 C CA . LEU A 1 102 ? -2.424 0.136 -5.611 1.00 90.38 102 LEU A CA 1
ATOM 798 C C . LEU A 1 102 ? -3.854 0.595 -5.305 1.00 90.38 102 LEU A C 1
ATOM 800 O O . LEU A 1 102 ? -4.039 1.609 -4.632 1.00 90.38 102 LEU A O 1
ATOM 804 N N . ILE A 1 103 ? -4.863 -0.175 -5.722 1.00 90.94 103 ILE A N 1
ATOM 805 C CA . ILE A 1 103 ? -6.273 0.093 -5.415 1.00 90.94 103 ILE A CA 1
ATOM 806 C C . ILE A 1 103 ? -6.470 0.153 -3.898 1.00 90.94 103 ILE A C 1
ATOM 808 O O . ILE A 1 103 ? -7.125 1.071 -3.402 1.00 90.94 103 ILE A O 1
ATOM 812 N N . TYR A 1 104 ? -5.871 -0.770 -3.137 1.00 90.00 104 TYR A N 1
ATOM 813 C CA . TYR A 1 104 ? -5.941 -0.741 -1.676 1.00 90.00 104 TYR A CA 1
ATOM 814 C C . TYR A 1 104 ? -5.376 0.563 -1.087 1.00 90.00 104 TYR A C 1
ATOM 816 O O . TYR A 1 104 ? -6.048 1.198 -0.270 1.00 90.00 104 TYR A O 1
ATOM 824 N N . LEU A 1 105 ? -4.198 1.012 -1.538 1.00 88.38 105 LEU A N 1
ATOM 825 C CA . LEU A 1 105 ? -3.602 2.281 -1.097 1.00 88.38 105 LEU A CA 1
ATOM 826 C C . LEU A 1 105 ? -4.474 3.483 -1.470 1.00 88.38 105 LEU A C 1
ATOM 828 O O . LEU A 1 105 ? -4.761 4.336 -0.628 1.00 88.38 105 LEU A O 1
ATOM 832 N N . TRP A 1 106 ? -4.956 3.544 -2.711 1.00 89.69 106 TRP A N 1
ATOM 833 C CA . TRP A 1 106 ? -5.791 4.646 -3.190 1.00 89.69 106 TRP A CA 1
ATOM 834 C C . TRP A 1 106 ? -7.129 4.747 -2.451 1.00 89.69 106 TRP A C 1
ATOM 836 O O . TRP A 1 106 ? -7.604 5.858 -2.227 1.00 89.69 106 TRP A O 1
ATOM 846 N N . ARG A 1 107 ? -7.711 3.628 -1.990 1.00 87.81 107 ARG A N 1
ATOM 847 C CA . ARG A 1 107 ? -8.909 3.655 -1.124 1.00 87.81 107 ARG A CA 1
ATOM 848 C C . ARG A 1 107 ? -8.636 4.295 0.236 1.00 87.81 107 ARG A C 1
ATOM 850 O O . ARG A 1 107 ? -9.538 4.893 0.823 1.00 87.81 107 ARG A O 1
ATOM 857 N N . LYS A 1 108 ? -7.414 4.160 0.755 1.00 85.19 108 LYS A N 1
ATOM 858 C CA . LYS A 1 108 ? -7.018 4.719 2.055 1.00 85.19 108 LYS A CA 1
ATOM 859 C C . LYS A 1 108 ? -6.638 6.197 1.959 1.00 85.19 108 LYS A C 1
ATOM 861 O O . 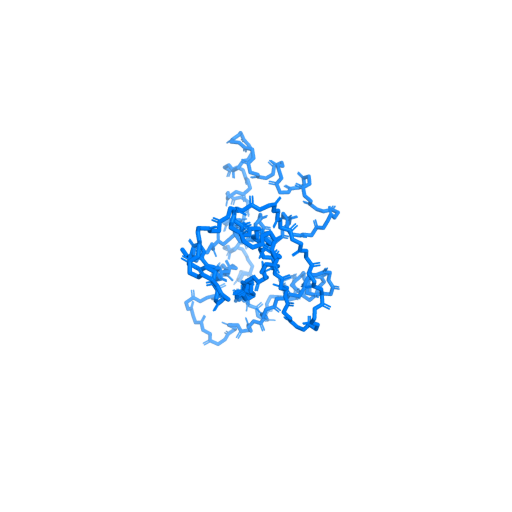LYS A 1 108 ? -6.905 6.941 2.898 1.00 85.19 108 LYS A O 1
ATOM 866 N N . ILE A 1 109 ? -6.104 6.645 0.824 1.00 85.19 109 ILE A N 1
ATOM 867 C CA . ILE A 1 109 ? -5.758 8.053 0.594 1.00 85.19 109 ILE A CA 1
ATOM 868 C C . ILE A 1 109 ? -7.038 8.867 0.307 1.00 85.19 109 ILE A C 1
ATOM 870 O O . ILE A 1 109 ? -7.693 8.616 -0.708 1.00 85.19 109 ILE A O 1
ATOM 874 N N . PRO A 1 110 ? -7.388 9.882 1.123 1.00 76.94 110 PRO A N 1
ATOM 875 C CA . PRO A 1 110 ? -8.668 10.592 1.015 1.00 76.94 110 PRO A CA 1
ATOM 876 C C . PRO A 1 110 ? -8.928 11.177 -0.384 1.00 76.94 110 PRO A C 1
ATOM 878 O O . PRO A 1 110 ? -9.997 10.961 -0.947 1.00 76.94 110 PRO A O 1
ATOM 881 N N . ASN A 1 111 ? -7.918 11.785 -1.014 1.00 82.94 111 ASN A N 1
ATOM 882 C CA . ASN A 1 111 ? -8.068 12.450 -2.319 1.00 82.94 111 ASN A CA 1
ATOM 883 C C . ASN A 1 111 ? -7.893 11.506 -3.530 1.00 82.94 111 ASN A C 1
ATOM 885 O O . ASN A 1 111 ? -7.827 11.967 -4.669 1.00 82.94 111 ASN A O 1
ATOM 889 N N . LYS A 1 112 ? -7.748 10.191 -3.312 1.00 84.25 112 LYS A N 1
ATOM 890 C CA . LYS A 1 112 ? -7.540 9.189 -4.380 1.00 84.25 112 LYS A CA 1
ATOM 891 C C . LYS A 1 112 ? -8.587 8.070 -4.379 1.00 84.25 112 LYS A C 1
ATOM 893 O O . LYS A 1 112 ? -8.499 7.156 -5.194 1.00 84.25 112 LYS A O 1
ATOM 898 N N . ARG A 1 113 ? -9.623 8.171 -3.541 1.00 86.12 113 ARG A N 1
ATOM 899 C CA . ARG A 1 113 ? -10.713 7.179 -3.466 1.00 86.12 113 ARG A CA 1
ATOM 900 C C . ARG A 1 113 ? -11.472 7.015 -4.781 1.00 86.12 113 ARG A C 1
ATOM 902 O O . ARG A 1 113 ? -11.862 5.902 -5.128 1.00 86.12 113 ARG A O 1
ATOM 909 N N . TRP A 1 114 ? -11.648 8.106 -5.523 1.00 89.19 114 TRP A N 1
ATOM 910 C CA . TRP A 1 114 ? -12.274 8.074 -6.844 1.00 89.19 114 TRP A CA 1
ATOM 911 C C . TRP A 1 114 ? -11.438 7.252 -7.834 1.00 89.19 114 TRP A C 1
ATOM 913 O O . TRP A 1 114 ? -11.988 6.426 -8.551 1.00 89.19 114 TRP A O 1
ATOM 923 N N . LEU A 1 115 ? -10.106 7.383 -7.790 1.00 88.00 115 LEU A N 1
ATOM 924 C CA . LEU A 1 115 ? -9.188 6.637 -8.651 1.00 88.00 115 LEU A CA 1
ATOM 925 C C . LEU A 1 115 ? -9.241 5.138 -8.345 1.00 88.00 115 LEU A C 1
ATOM 927 O O . LEU A 1 115 ? -9.273 4.322 -9.256 1.00 88.00 115 LEU A O 1
ATOM 931 N N . ALA A 1 116 ? -9.321 4.776 -7.061 1.00 89.12 116 ALA A N 1
ATOM 932 C CA . ALA A 1 116 ? -9.556 3.391 -6.670 1.00 89.12 116 ALA A CA 1
ATOM 933 C C . ALA A 1 116 ? -10.892 2.853 -7.192 1.00 89.12 116 ALA A C 1
ATOM 935 O O . ALA A 1 116 ? -10.965 1.704 -7.615 1.00 89.12 116 ALA A O 1
ATOM 936 N N . SER A 1 117 ? -11.945 3.668 -7.150 1.00 88.31 117 SER A N 1
ATOM 937 C CA . SER A 1 117 ? -13.276 3.273 -7.622 1.00 88.31 117 SER A CA 1
ATOM 938 C C . SER A 1 117 ? -13.282 3.085 -9.140 1.00 88.31 117 SER A C 1
ATOM 940 O O . SER A 1 117 ? -13.777 2.078 -9.627 1.00 88.31 117 SER A O 1
ATOM 942 N N . PHE A 1 118 ? -12.630 3.986 -9.875 1.00 90.50 118 PHE A N 1
ATOM 943 C CA . PHE A 1 118 ? -12.458 3.885 -11.322 1.00 90.50 118 PHE A CA 1
ATOM 944 C C . PHE A 1 118 ? -11.628 2.657 -11.723 1.00 90.50 118 PHE A C 1
ATOM 946 O O . PHE A 1 118 ? -12.039 1.877 -12.574 1.00 90.50 118 PHE A O 1
ATOM 953 N N . ALA A 1 119 ? -10.496 2.426 -11.051 1.00 87.56 119 ALA A N 1
ATOM 954 C CA . ALA A 1 119 ? -9.619 1.291 -11.336 1.00 87.56 119 ALA A CA 1
ATOM 955 C C . ALA A 1 119 ? -10.200 -0.068 -10.909 1.00 87.56 119 ALA A C 1
ATOM 957 O O . ALA A 1 119 ? -9.789 -1.094 -11.440 1.00 87.56 119 ALA A O 1
ATOM 958 N N . SER A 1 120 ? -11.141 -0.090 -9.960 1.00 88.88 120 SER A N 1
ATOM 959 C CA . SER A 1 120 ? -11.847 -1.311 -9.535 1.00 88.88 120 SER A CA 1
ATOM 960 C C . SER A 1 120 ? -13.139 -1.571 -10.306 1.00 88.88 120 SER A C 1
ATOM 962 O O . SER A 1 120 ? -13.779 -2.599 -10.090 1.00 88.88 120 SER A O 1
ATOM 964 N N . PHE A 1 121 ? -13.528 -0.669 -11.209 1.00 91.94 121 PHE A N 1
ATOM 965 C CA . PHE A 1 121 ? -14.720 -0.847 -12.021 1.00 91.94 121 PHE A CA 1
ATOM 966 C C . PHE A 1 121 ? -14.515 -2.017 -13.000 1.00 91.94 121 PHE A C 1
ATOM 968 O O . PHE A 1 121 ? -13.486 -2.045 -13.677 1.00 91.94 121 PHE A O 1
ATOM 975 N N . PRO A 1 122 ? -15.459 -2.970 -13.119 1.00 86.00 122 PRO A N 1
ATOM 976 C CA . PRO A 1 122 ? -15.245 -4.229 -13.842 1.00 86.00 122 PRO A CA 1
ATOM 977 C C . PRO A 1 122 ? -14.864 -4.038 -15.313 1.00 86.00 122 PRO A C 1
ATOM 979 O O . PRO A 1 122 ? -14.099 -4.833 -15.850 1.00 86.00 122 PRO A O 1
ATOM 982 N N . LEU A 1 123 ? -15.332 -2.957 -15.944 1.00 91.31 123 LEU A N 1
ATOM 983 C CA . LEU A 1 123 ? -14.995 -2.638 -17.330 1.00 91.31 123 LEU A CA 1
ATOM 984 C C . LEU A 1 123 ? -13.556 -2.116 -17.492 1.00 91.31 123 LEU A C 1
ATOM 986 O O . LEU A 1 123 ? -12.896 -2.432 -18.475 1.00 91.31 123 LEU A O 1
ATOM 990 N N . PHE A 1 124 ? -13.047 -1.348 -16.523 1.00 89.62 124 PHE A N 1
ATOM 991 C CA . PHE A 1 124 ? -11.715 -0.728 -16.590 1.00 89.62 124 PHE A CA 1
ATOM 992 C C . PHE A 1 124 ? -10.627 -1.553 -15.899 1.00 89.62 124 PHE A C 1
ATOM 994 O O . PHE A 1 124 ? -9.455 -1.468 -16.264 1.00 89.62 124 PHE A O 1
ATOM 1001 N N . TYR A 1 125 ? -10.997 -2.380 -14.924 1.00 90.94 125 TYR A N 1
ATOM 1002 C CA . TYR A 1 125 ? -10.092 -3.260 -14.194 1.00 90.94 125 TYR A CA 1
ATOM 1003 C C . TYR A 1 125 ? -9.149 -4.083 -15.094 1.00 90.94 125 TYR A C 1
ATOM 1005 O O . TYR A 1 125 ? -7.941 -4.059 -14.831 1.00 90.94 125 TYR A O 1
ATOM 1013 N N . PRO A 1 126 ? -9.609 -4.765 -16.169 1.00 90.56 126 PRO A N 1
ATOM 1014 C CA . PRO A 1 126 ? -8.701 -5.518 -17.034 1.00 90.56 126 PRO A CA 1
ATOM 1015 C C . PRO A 1 126 ? -7.667 -4.619 -17.724 1.00 90.56 126 PRO A C 1
ATOM 1017 O O . PRO A 1 126 ? -6.505 -5.012 -17.824 1.00 90.56 126 PRO A O 1
ATOM 1020 N N . PHE A 1 127 ? -8.037 -3.394 -18.114 1.00 91.69 127 PHE A N 1
ATOM 1021 C CA . PHE A 1 127 ? -7.107 -2.428 -18.708 1.00 91.69 127 PHE A CA 1
ATOM 1022 C C . PHE A 1 127 ? -6.027 -1.997 -17.716 1.00 91.69 127 PHE A C 1
ATOM 1024 O O . PHE A 1 127 ? -4.845 -1.998 -18.053 1.00 91.69 127 PHE A O 1
ATOM 1031 N N . PHE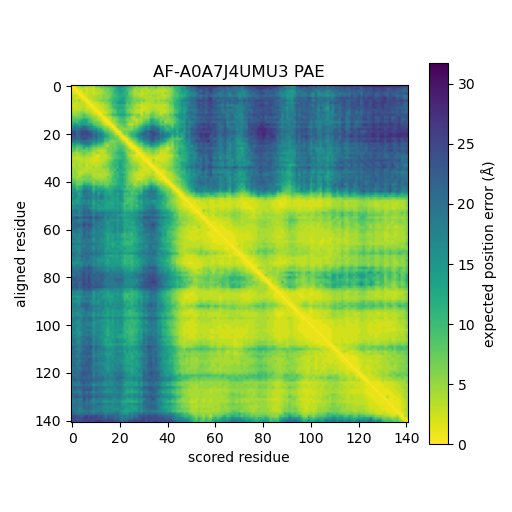 A 1 128 ? -6.399 -1.691 -16.470 1.00 90.75 128 PHE A N 1
ATOM 1032 C CA . PHE A 1 128 ? -5.424 -1.338 -15.433 1.00 90.75 128 PHE A CA 1
ATOM 1033 C C . PHE A 1 128 ? -4.522 -2.511 -15.054 1.00 90.75 128 PHE A C 1
ATOM 1035 O O . PHE A 1 128 ? -3.326 -2.324 -14.828 1.00 90.75 128 PHE A O 1
ATOM 1042 N N . LYS A 1 129 ? -5.072 -3.726 -15.007 1.00 91.12 129 LYS A N 1
ATOM 1043 C CA . LYS A 1 129 ? -4.304 -4.944 -14.744 1.00 91.12 129 LYS A CA 1
ATOM 1044 C C . LYS A 1 129 ? -3.290 -5.214 -15.856 1.00 91.12 129 LYS A C 1
ATOM 1046 O O . LYS A 1 129 ? -2.127 -5.479 -15.556 1.00 91.12 129 LYS A O 1
ATOM 1051 N N . LEU A 1 130 ? -3.706 -5.093 -17.117 1.00 91.75 130 LEU A N 1
ATOM 1052 C CA . LEU A 1 130 ? -2.827 -5.255 -18.274 1.00 91.75 130 LEU A CA 1
ATOM 1053 C C . LEU A 1 130 ? -1.765 -4.150 -18.331 1.00 91.75 130 LEU A C 1
ATOM 1055 O O . LEU A 1 130 ? -0.585 -4.450 -18.492 1.00 91.75 130 LEU A O 1
ATOM 1059 N N . GLY A 1 131 ? -2.156 -2.892 -18.120 1.00 90.06 131 GLY A N 1
ATOM 1060 C CA . GLY A 1 131 ? -1.233 -1.758 -18.067 1.00 90.06 131 GLY A CA 1
ATOM 1061 C C . GLY A 1 131 ? -0.186 -1.912 -16.964 1.00 90.06 131 GLY A C 1
ATOM 1062 O O . GLY A 1 131 ? 1.001 -1.711 -17.209 1.00 9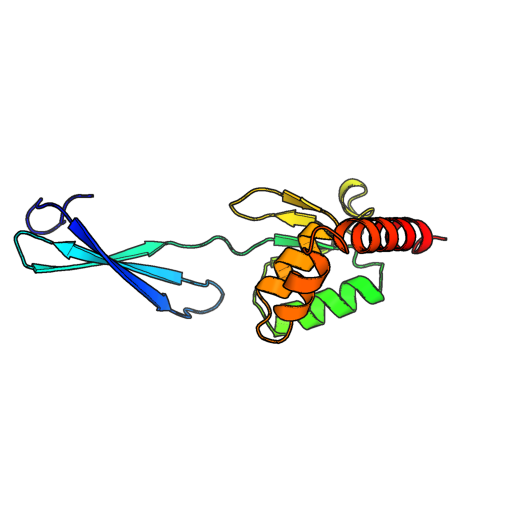0.06 131 GLY A O 1
ATOM 1063 N N . TYR A 1 132 ? -0.597 -2.358 -15.772 1.00 88.62 132 TYR A N 1
ATOM 1064 C CA . TYR A 1 132 ? 0.336 -2.659 -14.686 1.00 88.62 132 TYR A CA 1
ATOM 1065 C C . TYR A 1 132 ? 1.286 -3.805 -15.048 1.00 88.62 132 TYR A C 1
ATOM 1067 O O . TYR A 1 132 ? 2.482 -3.717 -14.784 1.00 88.62 132 TYR A O 1
ATOM 1075 N N . TYR A 1 133 ? 0.774 -4.873 -15.662 1.00 88.56 133 TYR A N 1
ATOM 1076 C CA . TYR A 1 133 ? 1.588 -6.010 -16.088 1.00 88.56 133 TYR A CA 1
ATOM 1077 C C . TYR A 1 133 ? 2.643 -5.607 -17.130 1.00 88.56 133 TYR A C 1
ATOM 1079 O O . TYR A 1 133 ? 3.810 -5.982 -17.004 1.00 88.56 133 TYR A O 1
ATOM 1087 N N . LEU A 1 134 ? 2.256 -4.800 -18.122 1.00 88.69 134 LEU A N 1
ATOM 1088 C CA . LEU A 1 134 ? 3.168 -4.252 -19.126 1.00 88.69 134 LEU A CA 1
ATOM 1089 C C . LEU A 1 134 ? 4.226 -3.355 -18.482 1.00 88.69 134 LEU A C 1
ATOM 1091 O O . LEU A 1 134 ? 5.413 -3.552 -18.726 1.00 88.69 134 LEU A O 1
ATOM 1095 N N . PHE A 1 135 ? 3.819 -2.436 -17.604 1.00 87.06 135 PHE A N 1
ATOM 1096 C CA . PHE A 1 135 ? 4.743 -1.592 -16.846 1.00 87.06 135 PHE A CA 1
ATOM 1097 C C . PHE A 1 135 ? 5.747 -2.425 -16.036 1.00 87.06 135 PHE A C 1
ATOM 1099 O O . PHE A 1 135 ? 6.953 -2.200 -16.113 1.00 87.06 135 PHE A O 1
ATOM 1106 N N . ALA A 1 136 ? 5.269 -3.433 -15.301 1.00 85.69 136 ALA A N 1
ATOM 1107 C CA . ALA A 1 136 ? 6.111 -4.310 -14.492 1.00 85.69 136 ALA A CA 1
ATOM 1108 C C . ALA A 1 136 ? 7.113 -5.119 -15.331 1.00 85.69 136 ALA A C 1
ATOM 1110 O O . ALA A 1 136 ? 8.211 -5.406 -14.857 1.00 85.69 136 ALA A O 1
ATOM 1111 N N . ARG A 1 137 ? 6.754 -5.468 -16.573 1.00 84.81 137 ARG A N 1
ATOM 1112 C CA . ARG A 1 137 ? 7.644 -6.147 -17.523 1.00 84.81 137 ARG A CA 1
ATOM 1113 C C . ARG A 1 137 ? 8.648 -5.188 -18.172 1.00 84.81 137 ARG A C 1
ATOM 1115 O O . ARG A 1 137 ? 9.780 -5.593 -18.409 1.00 84.81 137 ARG A O 1
ATOM 1122 N N . LEU A 1 138 ? 8.245 -3.951 -18.463 1.00 84.50 138 LEU A N 1
ATOM 1123 C CA . LEU A 1 138 ? 9.081 -2.962 -19.153 1.00 84.50 138 LEU A CA 1
ATOM 1124 C C . LEU A 1 138 ? 10.064 -2.238 -18.231 1.00 84.50 138 LEU A C 1
ATOM 1126 O O . LEU A 1 138 ? 11.100 -1.804 -18.703 1.00 84.50 138 LEU A O 1
ATOM 1130 N N . ARG A 1 139 ? 9.795 -2.133 -16.926 1.00 75.81 139 ARG A N 1
ATOM 1131 C CA . ARG A 1 139 ? 10.632 -1.342 -16.000 1.00 75.81 139 ARG A CA 1
ATOM 1132 C C . ARG A 1 139 ? 12.078 -1.831 -15.805 1.00 75.81 139 ARG A C 1
ATOM 1134 O O . ARG A 1 139 ? 12.836 -1.152 -15.126 1.00 75.81 139 ARG A O 1
ATOM 1141 N N . HIS A 1 140 ? 12.399 -3.033 -16.284 1.00 63.78 140 HIS A N 1
ATOM 1142 C CA . HIS A 1 140 ? 13.719 -3.679 -16.186 1.00 63.78 140 HIS A CA 1
ATOM 1143 C C . HIS A 1 140 ? 14.350 -3.946 -17.562 1.00 63.78 140 HIS A C 1
ATOM 1145 O O . HIS A 1 140 ? 15.344 -4.663 -17.645 1.00 63.78 140 HIS A O 1
ATOM 1151 N N . ARG A 1 141 ? 13.733 -3.443 -18.636 1.00 56.47 141 ARG A N 1
ATOM 1152 C CA . ARG A 1 141 ? 14.333 -3.384 -19.971 1.00 56.47 141 ARG A CA 1
ATOM 1153 C C . ARG A 1 141 ? 14.959 -2.016 -20.165 1.00 56.47 141 ARG A C 1
ATOM 1155 O O . ARG A 1 141 ? 16.017 -1.987 -20.819 1.00 56.47 141 ARG A O 1
#

Foldseek 3Di:
DADPPPRADWAFDDWDWDDDDLWTWIWTWTAGPPPRDIDTDTDTFAFKEKEEAPVQPVTVVVVVVLCVQPPHHYDHCNVPPVCLLWIWIQGPVGIDTHVRVVLVSLCVRPVRVVVSVQCPDPVNVVVRVVVRNVCSVPSVD

Nearest PDB structures (foldseek):
  2qkd-assembly1_A  TM=5.255E-01  e=1.097E-01  Mus musculus
  8y0w-assembly1_5  TM=3.018E-01  e=2.242E-01  Homo sapiens
  8y0u-assembly1_5  TM=2.949E-01  e=7.381E-01  Saccharomyces cerevisiae
  5kpe-assembly1_A  TM=4.925E-01  e=4.681E+00  synthetic construct

pLDDT: mean 80.57, std 12.16, range [36.94, 91.94]

Secondary structure (DSSP, 8-state):
-B-TTT-PBEEEEEEEEEEETTEEEEEEEEEETTT--EEEEEEEPPPPEEEE-TT-HHHHHHHHHHHTTS--EEEE-TT-HHHHSS-EEEETTEEEETHHHHHHHHHHSGGGHHHHHHHTSTTTHHHHHHHHHHHHHHTT-

Radius of gyration: 19.89 Å; Cα contacts (8 Å, |Δi|>4): 226; chains: 1; bounding box: 45×25×56 Å

Mean predicted aligned error: 10.86 Å

Sequence (141 aa):
MKCPTCSGKLKKRGVRYSLYGVYFGTYLSFKCTKCKKITFENKTMKQPTVYYDGTCTMCSSAIRKYNTKIPFAAVDSSKMTKYQKALHIETESGMKIGIDALIYLWRKIPNKRWLASFASFPLFYPFFKLGYYLFARLRHR

Solvent-accessible surface area (backbone atoms only — not comparable to full-atom values): 7944 Å² total; per-residue (Å²): 119,62,32,93,88,72,66,29,58,54,43,84,72,50,80,45,82,45,86,61,78,102,38,65,35,39,32,42,34,26,32,25,75,70,82,63,49,77,47,74,46,83,44,80,52,76,65,40,38,36,37,33,30,57,82,41,63,71,54,40,53,50,51,54,62,43,44,78,74,45,86,53,48,77,42,75,24,62,90,35,80,89,38,50,68,41,42,35,27,43,44,96,92,44,78,30,56,40,56,58,26,50,35,54,52,23,56,70,35,82,96,31,34,66,55,22,53,54,50,65,31,80,85,43,25,61,56,48,46,50,51,46,51,51,48,52,64,51,78,83,110